Protein AF-A0A2L2YSR1-F1 (afdb_monomer_lite)

Radius of gyration: 17.81 Å; chains: 1; bounding box: 41×21×42 Å

Foldseek 3Di:
DDADPPPRDDDPDPVVNVLVVCVVVVDFPAADPPPRDGHSDPVVNVLVCCVVVVDFPAADPPPRDGHSDPVVSVVVVCVVVVDDPDDDD

Secondary structure (DSSP, 8-state):
-EE-TTT--EESSHHHHHHHHHHHH----EE-TTT--EESSHHHHHHHHHHHH----EE-TTT--EESSHHHHHHHHHHHH--------

InterPro domains:
  IPR013087 Zinc finger C2H2-type [PF00096] (2-24)
  IPR013087 Zinc finger C2H2-type [PF00096] (58-80)
  IPR013087 Zinc finger C2H2-type [PS00028] (4-24)
  IPR013087 Zinc finger C2H2-type [PS00028] (32-52)
  IPR013087 Zinc finger C2H2-type [PS00028] (60-80)
  IPR013087 Zinc finger C2H2-type [PS50157] (2-29)
  IPR013087 Zinc finger C2H2-type [PS50157] (30-57)
  IPR013087 Zinc finger C2H2-type [PS50157] (58-85)
  IPR013087 Zinc finger C2H2-type [SM00355] (2-24)
  IPR013087 Zinc finger C2H2-type [SM00355] (30-52)
  IPR013087 Zinc finger C2H2-type [SM00355] (58-80)
  IPR036236 Zinc finger C2H2 superfamily [SSF57667] (1-48)
  IPR036236 Zinc finger C2H2 superfamily [SSF57667] (38-89)
  IPR050331 Zinc finger PRDM4/PRDM1/PRDM14-like [PTHR16515] (1-89)

pLDDT: mean 94.53, std 4.89, range [70.69, 98.12]

Sequence (89 aa):
PYSCSICYKSFSRKANLIRHKRVHTGEKPYSCCICNKSFSLECSLKRHSCVHTGEKPHSCSICSKTFSRKNHLTTHRLVHTDEKPYSCS

Organism: Parasteatoda tepidariorum (NCBI:txid114398)

Structure (mmCIF, N/CA/C/O backbone):
data_AF-A0A2L2YSR1-F1
#
_entry.id   AF-A0A2L2YSR1-F1
#
loop_
_atom_site.group_PDB
_atom_site.id
_atom_site.type_symbol
_atom_site.label_atom_id
_atom_site.label_alt_id
_atom_site.label_comp_id
_atom_site.label_asym_id
_atom_site.label_entity_id
_atom_site.label_seq_id
_atom_site.pdbx_PDB_ins_code
_atom_site.Cartn_x
_atom_site.Cartn_y
_atom_site.Cartn_z
_atom_site.occupancy
_atom_site.B_iso_or_equiv
_atom_site.auth_seq_id
_atom_site.auth_comp_id
_atom_site.auth_asym_id
_atom_site.auth_atom_id
_atom_site.pdbx_PDB_model_num
ATOM 1 N N . PRO A 1 1 ? 2.037 9.357 23.324 1.00 86.81 1 PRO A N 1
ATOM 2 C CA . PRO A 1 1 ? 2.075 8.102 22.526 1.00 86.81 1 PRO A CA 1
ATOM 3 C C . PRO A 1 1 ? 0.666 7.513 22.393 1.00 86.81 1 PRO A C 1
ATOM 5 O O . PRO A 1 1 ? -0.084 7.578 23.359 1.00 86.81 1 PRO A O 1
ATOM 8 N N . TYR A 1 2 ? 0.286 7.001 21.219 1.00 96.75 2 TYR A N 1
ATOM 9 C CA . TYR A 1 2 ? -1.043 6.424 20.980 1.00 96.75 2 TYR A CA 1
ATOM 10 C C . TYR A 1 2 ? -0.935 4.908 20.826 1.00 96.75 2 TYR A C 1
ATOM 12 O O . TYR A 1 2 ? -0.404 4.440 19.820 1.00 96.75 2 TYR A O 1
ATOM 20 N N . SER A 1 3 ? -1.445 4.151 21.793 1.00 97.12 3 SER A N 1
ATOM 21 C CA . SER A 1 3 ? -1.288 2.693 21.836 1.00 97.12 3 SER A CA 1
ATOM 22 C C . SER A 1 3 ? -2.541 1.960 21.362 1.00 97.12 3 SER A C 1
ATOM 24 O O . SER A 1 3 ? -3.669 2.371 21.636 1.00 97.12 3 SER A O 1
ATOM 26 N N . CYS A 1 4 ? -2.349 0.864 20.632 1.00 97.38 4 CYS A N 1
ATOM 27 C CA . CYS A 1 4 ? -3.423 -0.049 20.262 1.00 97.38 4 CYS A CA 1
ATOM 28 C C . CYS A 1 4 ? -3.809 -0.921 21.455 1.00 97.38 4 CYS A C 1
ATOM 30 O O . CYS A 1 4 ? -2.951 -1.573 22.030 1.00 97.38 4 CYS A O 1
ATOM 32 N N . SER A 1 5 ? -5.092 -0.989 21.801 1.00 96.06 5 SER A N 1
ATOM 33 C CA . SER A 1 5 ? -5.565 -1.825 22.911 1.00 96.06 5 SER A CA 1
ATOM 34 C C . SER A 1 5 ? -5.589 -3.323 22.590 1.00 96.06 5 SER A C 1
ATOM 36 O O . SER A 1 5 ? -5.713 -4.122 23.505 1.00 96.06 5 SER A O 1
ATOM 38 N N . ILE A 1 6 ? -5.493 -3.704 21.309 1.00 96.31 6 ILE A N 1
ATOM 39 C CA . ILE A 1 6 ? -5.582 -5.105 20.862 1.00 96.31 6 ILE A CA 1
ATOM 40 C C . ILE A 1 6 ? -4.196 -5.755 20.791 1.00 96.31 6 ILE A C 1
ATOM 42 O O . ILE A 1 6 ? -4.032 -6.903 21.178 1.00 96.31 6 ILE A O 1
ATOM 46 N N . CYS A 1 7 ? -3.189 -5.035 20.286 1.00 97.00 7 CYS A N 1
ATOM 47 C CA . CYS A 1 7 ? -1.835 -5.575 20.106 1.00 97.00 7 CYS A CA 1
ATOM 48 C C . CYS A 1 7 ? -0.729 -4.732 20.751 1.00 97.00 7 CYS A C 1
ATOM 50 O O . CYS A 1 7 ? 0.447 -4.950 20.470 1.00 97.00 7 CYS A O 1
ATOM 52 N N . TYR A 1 8 ? -1.091 -3.723 21.548 1.00 96.75 8 TYR A N 1
ATOM 53 C CA . TYR A 1 8 ? -0.178 -2.857 22.310 1.00 96.75 8 TYR A CA 1
ATOM 54 C C . TYR A 1 8 ? 0.869 -2.084 21.485 1.00 96.75 8 TYR A C 1
ATOM 56 O O . TYR A 1 8 ? 1.694 -1.358 22.040 1.00 96.75 8 TYR A O 1
ATOM 64 N N . LYS A 1 9 ? 0.798 -2.131 20.144 1.00 97.56 9 LYS A N 1
ATOM 65 C CA . LYS A 1 9 ? 1.636 -1.312 19.256 1.00 97.56 9 LYS A CA 1
ATOM 66 C C . LYS A 1 9 ? 1.409 0.176 19.510 1.00 97.56 9 LYS A C 1
ATOM 68 O O . LYS A 1 9 ? 0.270 0.644 19.548 1.00 97.56 9 LYS A O 1
ATOM 73 N N . SER A 1 10 ? 2.509 0.914 19.621 1.00 97.25 10 SER A N 1
ATOM 74 C CA . SER A 1 10 ? 2.516 2.358 19.858 1.00 97.25 10 SER A CA 1
ATOM 75 C C . SER A 1 10 ? 2.734 3.149 18.570 1.00 97.25 10 SER A C 1
ATOM 77 O O . SER A 1 10 ? 3.558 2.797 17.729 1.00 97.25 10 SER A O 1
ATOM 79 N N . PHE A 1 11 ? 2.008 4.256 18.434 1.00 97.69 11 PHE A N 1
ATOM 80 C CA . PHE A 1 11 ? 2.064 5.166 17.295 1.00 97.69 11 PHE A CA 1
ATOM 81 C C . PHE A 1 11 ? 2.339 6.595 17.765 1.00 97.69 11 PHE A C 1
ATOM 83 O O . PHE A 1 11 ? 1.815 7.053 18.782 1.00 97.69 11 PHE A O 1
ATOM 90 N N . SER A 1 12 ? 3.112 7.343 16.978 1.00 97.50 12 SER A N 1
ATOM 91 C CA . SER A 1 12 ? 3.402 8.758 17.246 1.00 97.50 12 SER A CA 1
ATOM 92 C C . SER A 1 12 ? 2.209 9.686 16.982 1.00 97.50 12 SER A C 1
ATOM 94 O O . SER A 1 12 ? 2.136 10.772 17.546 1.00 97.50 12 SER A O 1
ATOM 96 N N . ARG A 1 13 ? 1.247 9.266 16.145 1.00 97.69 13 ARG A N 1
ATOM 97 C CA . ARG A 1 13 ? 0.079 10.069 15.740 1.00 97.69 13 ARG A CA 1
ATOM 98 C C . ARG A 1 13 ? -1.226 9.293 15.912 1.00 97.69 13 ARG A C 1
ATOM 100 O O . A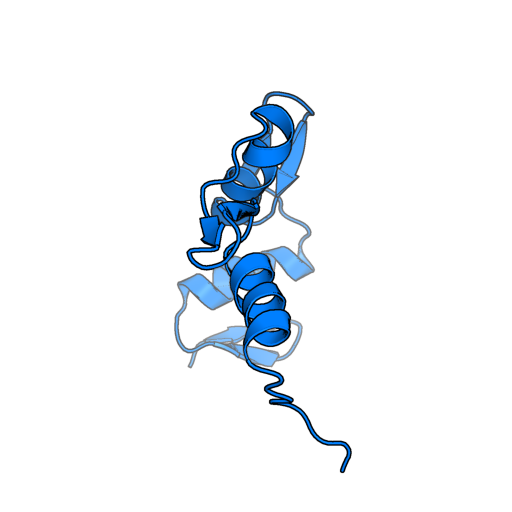RG A 1 13 ? -1.310 8.139 15.490 1.00 97.69 13 ARG A O 1
ATOM 107 N N . LYS A 1 14 ? -2.277 9.957 16.411 1.00 96.81 14 LYS A N 1
ATOM 108 C CA . LYS A 1 14 ? -3.619 9.369 16.596 1.00 96.81 14 LYS A CA 1
ATOM 109 C C . LYS A 1 14 ? -4.201 8.818 15.293 1.00 96.81 14 LYS A C 1
ATOM 111 O O . LYS A 1 14 ? -4.725 7.710 15.277 1.00 96.81 14 LYS A O 1
ATOM 116 N N . ALA A 1 15 ? -4.042 9.547 14.187 1.00 96.12 15 ALA A N 1
ATOM 117 C CA . ALA A 1 15 ? -4.502 9.111 12.866 1.00 96.12 15 ALA A CA 1
ATOM 118 C C . ALA A 1 15 ? -3.870 7.775 12.429 1.00 96.12 15 ALA A C 1
ATOM 120 O O . ALA A 1 15 ? -4.541 6.938 11.828 1.00 96.12 15 ALA A O 1
ATOM 121 N N . ASN A 1 16 ? -2.600 7.535 12.782 1.00 97.25 16 ASN A N 1
ATOM 122 C CA . ASN A 1 16 ? -1.934 6.262 12.496 1.00 97.25 16 ASN A CA 1
ATOM 123 C C . ASN A 1 16 ? -2.522 5.117 13.323 1.00 97.25 16 ASN A C 1
ATOM 125 O O . ASN A 1 16 ? -2.715 4.038 12.772 1.00 97.25 16 ASN A O 1
ATOM 129 N N . LEU A 1 17 ? -2.853 5.362 14.596 1.00 97.50 17 LEU A N 1
ATOM 130 C CA . LEU A 1 17 ? -3.540 4.383 15.437 1.00 97.50 17 LEU A CA 1
ATOM 131 C C . LEU A 1 17 ? -4.934 4.046 14.882 1.00 97.50 17 LEU A C 1
ATOM 133 O O . LEU A 1 17 ? -5.263 2.873 14.748 1.00 97.50 17 LEU A O 1
ATOM 137 N N . ILE A 1 18 ? -5.741 5.051 14.523 1.00 96.00 18 ILE A N 1
ATOM 138 C CA . ILE A 1 18 ? -7.087 4.844 13.950 1.00 96.00 18 ILE A CA 1
ATOM 139 C C . ILE A 1 18 ? -6.996 3.997 12.679 1.00 96.00 18 ILE A C 1
ATOM 141 O O . ILE A 1 18 ? -7.674 2.983 12.545 1.00 96.00 18 ILE A O 1
ATOM 145 N N . ARG A 1 19 ? -6.088 4.367 11.776 1.00 96.81 19 ARG A N 1
ATOM 146 C CA . ARG A 1 19 ? -5.804 3.604 10.563 1.00 96.81 19 ARG A CA 1
ATOM 147 C C . ARG A 1 19 ? -5.367 2.169 10.863 1.00 96.81 19 ARG A C 1
ATOM 149 O O . ARG A 1 19 ? -5.800 1.247 10.183 1.00 96.81 19 ARG A O 1
ATOM 156 N N . HIS A 1 20 ? -4.502 1.984 11.855 1.00 97.19 20 HIS A N 1
ATOM 157 C CA . HIS A 1 20 ? -4.021 0.669 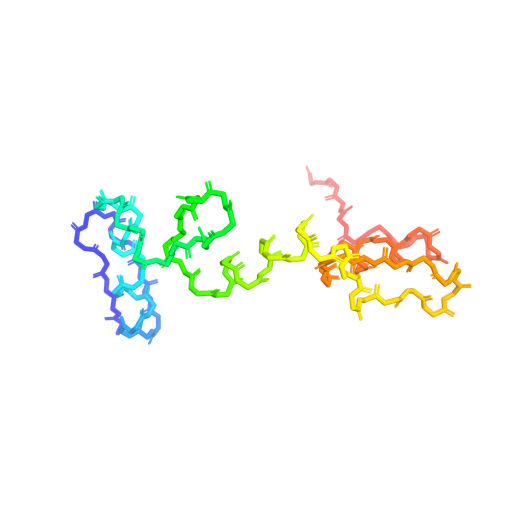12.261 1.00 97.19 20 HIS A CA 1
ATOM 158 C C . HIS A 1 20 ? -5.146 -0.218 12.803 1.00 97.19 20 HIS A C 1
ATOM 160 O O . HIS A 1 20 ? -5.159 -1.405 12.492 1.00 97.19 20 HIS A O 1
ATOM 166 N N . LYS A 1 21 ? -6.124 0.337 13.534 1.00 97.12 21 LYS A N 1
ATOM 167 C CA . LYS A 1 21 ? -7.267 -0.438 14.044 1.00 97.12 21 LYS A CA 1
ATOM 168 C C . LYS A 1 21 ? -8.040 -1.168 12.939 1.00 97.12 21 LYS A C 1
ATOM 170 O O . LYS A 1 21 ? -8.547 -2.255 13.196 1.00 97.12 21 LYS A O 1
ATOM 175 N N . ARG A 1 22 ? -8.035 -0.654 11.701 1.00 97.31 22 ARG A N 1
ATOM 176 C CA . ARG A 1 22 ? -8.628 -1.329 10.529 1.00 97.31 22 ARG A CA 1
ATOM 177 C C . ARG A 1 22 ? -8.019 -2.700 10.228 1.00 97.31 22 ARG A C 1
ATOM 179 O O . ARG A 1 22 ? -8.667 -3.531 9.608 1.00 97.31 22 ARG A O 1
ATOM 186 N N . VAL A 1 23 ? -6.784 -2.956 10.664 1.00 96.75 23 VAL A N 1
ATOM 187 C CA . VAL A 1 23 ? -6.143 -4.278 10.540 1.00 96.75 23 VAL A CA 1
ATOM 188 C C . VAL A 1 23 ? -6.834 -5.311 11.429 1.00 96.75 23 VAL A C 1
ATOM 190 O O . VAL A 1 23 ? -6.899 -6.475 11.057 1.00 96.75 23 VAL A O 1
ATOM 193 N N . HIS A 1 24 ? -7.374 -4.889 12.573 1.00 97.06 24 HIS A N 1
ATOM 194 C CA . HIS A 1 24 ? -8.091 -5.772 13.489 1.00 97.06 24 HIS A CA 1
ATOM 195 C C . HIS A 1 24 ? -9.558 -5.950 13.096 1.00 97.06 24 HIS A C 1
ATOM 197 O O . HIS A 1 24 ? -10.084 -7.049 13.200 1.00 97.06 24 HIS A O 1
ATOM 203 N N . THR A 1 25 ? -10.216 -4.885 12.631 1.00 96.12 25 THR A N 1
ATOM 204 C CA . THR A 1 25 ? -11.638 -4.940 12.247 1.00 96.12 25 THR A CA 1
ATOM 205 C C . THR A 1 25 ? -11.864 -5.465 10.831 1.00 96.12 25 THR A C 1
ATOM 207 O O . THR A 1 25 ? -12.982 -5.824 10.482 1.00 96.12 25 THR A O 1
ATOM 210 N N . GLY A 1 26 ? -10.831 -5.460 9.985 1.00 96.06 26 GLY A N 1
ATOM 211 C CA . GLY A 1 26 ? -10.959 -5.775 8.563 1.00 96.06 26 GLY A CA 1
ATOM 212 C C . GLY A 1 26 ? -11.627 -4.671 7.734 1.00 96.06 26 GLY A C 1
ATOM 213 O O . GLY A 1 26 ? -11.866 -4.880 6.545 1.00 96.06 26 GLY A O 1
ATOM 214 N N . GLU A 1 27 ? -11.902 -3.500 8.320 1.00 97.62 27 GLU A N 1
ATOM 215 C CA . GLU A 1 27 ? -12.563 -2.378 7.647 1.00 97.62 27 GLU A CA 1
ATOM 216 C C . GLU A 1 27 ? -11.764 -1.910 6.417 1.00 97.62 27 GLU A C 1
ATOM 218 O O . GLU A 1 27 ? -10.576 -1.561 6.488 1.00 97.62 27 GLU A O 1
ATOM 223 N N . LYS A 1 28 ? -12.440 -1.873 5.267 1.00 97.50 28 LYS A N 1
ATOM 224 C CA . LYS A 1 28 ? -11.872 -1.471 3.978 1.00 97.50 28 LYS A CA 1
ATOM 225 C C . LYS A 1 28 ? -12.776 -0.433 3.306 1.00 97.50 28 LYS A C 1
ATOM 227 O O . LYS A 1 28 ? -13.508 -0.783 2.386 1.00 97.50 28 LYS A O 1
ATOM 232 N N . PRO A 1 29 ? -12.740 0.834 3.751 1.00 96.88 29 PRO A N 1
ATOM 233 C CA . PRO A 1 29 ? -13.704 1.841 3.309 1.00 96.88 29 PRO A CA 1
ATOM 234 C C . PRO A 1 29 ? -13.463 2.340 1.877 1.00 96.88 29 PRO A C 1
ATOM 236 O O . PRO A 1 29 ? -14.302 3.044 1.328 1.00 96.88 29 PRO A O 1
ATOM 239 N N . TYR A 1 30 ? -12.326 2.005 1.258 1.00 98.06 30 TYR A N 1
ATOM 240 C CA . TYR A 1 30 ? -11.977 2.482 -0.079 1.00 98.06 30 TYR A CA 1
ATOM 241 C C . TYR A 1 30 ? -12.134 1.362 -1.103 1.00 98.06 30 TYR A C 1
ATOM 243 O O . TYR A 1 30 ? -11.302 0.458 -1.145 1.00 98.06 30 TYR A O 1
ATOM 251 N N . SER A 1 31 ? -13.159 1.435 -1.946 1.00 98.12 31 SER A N 1
ATOM 252 C CA . SER A 1 31 ? -13.445 0.421 -2.969 1.00 98.12 31 SER A CA 1
ATOM 253 C C . SER A 1 31 ? -13.072 0.898 -4.369 1.00 98.12 31 SER A C 1
ATOM 255 O O . SER A 1 31 ? -13.253 2.061 -4.718 1.00 98.12 31 SER A O 1
ATOM 257 N N . CYS A 1 32 ? -12.537 -0.012 -5.179 1.00 97.75 32 CYS A N 1
ATOM 258 C CA . CYS A 1 32 ? -12.297 0.225 -6.595 1.00 97.75 32 CYS A CA 1
ATOM 259 C C . CYS A 1 32 ? -13.611 0.137 -7.374 1.00 97.75 32 CYS A C 1
ATOM 261 O O . CYS A 1 32 ? -14.272 -0.894 -7.323 1.00 97.75 32 CYS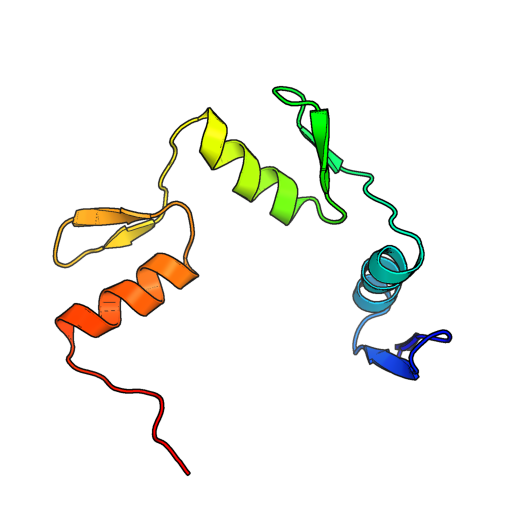 A O 1
ATOM 263 N N . CYS A 1 33 ? -13.955 1.171 -8.141 1.00 96.56 33 CYS A N 1
ATOM 264 C CA . CYS A 1 33 ? -15.158 1.173 -8.979 1.00 96.56 33 CYS A CA 1
ATOM 265 C C . CYS A 1 33 ? -15.078 0.230 -10.193 1.00 96.56 33 CYS A C 1
ATOM 267 O O . CYS A 1 33 ? -16.108 -0.087 -10.772 1.00 96.56 33 CYS A O 1
ATOM 269 N N . ILE A 1 34 ? -13.878 -0.223 -10.577 1.00 96.81 34 ILE A N 1
ATOM 270 C CA . ILE A 1 34 ? -13.674 -1.083 -11.754 1.00 96.81 34 ILE A CA 1
ATOM 271 C C . ILE A 1 34 ? -13.824 -2.565 -11.393 1.00 96.81 34 ILE A C 1
ATOM 273 O O . ILE A 1 34 ? -14.451 -3.319 -12.127 1.00 96.81 34 ILE A O 1
ATOM 277 N N . CYS A 1 35 ? -13.246 -3.004 -10.269 1.00 97.25 35 CYS A N 1
ATOM 278 C CA . CYS A 1 35 ? -13.225 -4.422 -9.882 1.00 97.25 35 CYS A CA 1
ATOM 279 C C . CYS A 1 35 ? -13.818 -4.716 -8.496 1.00 97.25 35 CYS A C 1
ATOM 281 O O . CYS A 1 35 ? -13.667 -5.826 -7.990 1.00 97.25 35 CYS A O 1
ATOM 283 N N . ASN A 1 36 ? -14.441 -3.728 -7.845 1.00 96.44 36 ASN A N 1
ATOM 284 C CA . ASN A 1 36 ? -15.037 -3.819 -6.503 1.00 96.44 36 ASN A CA 1
ATOM 285 C C . ASN A 1 36 ? -14.076 -4.239 -5.378 1.00 96.44 36 ASN A C 1
ATOM 287 O O . ASN A 1 36 ? -14.493 -4.498 -4.251 1.00 96.44 36 ASN A O 1
ATOM 291 N N . LYS A 1 37 ? -12.766 -4.268 -5.639 1.00 97.88 37 LYS A N 1
ATOM 292 C CA . LYS A 1 37 ? -11.774 -4.610 -4.624 1.00 97.88 37 LYS A CA 1
ATOM 293 C C . LYS A 1 37 ? -11.634 -3.480 -3.604 1.00 97.88 37 LYS A C 1
ATOM 295 O O . LYS A 1 37 ? -11.387 -2.334 -3.981 1.00 97.88 37 LYS A O 1
ATOM 300 N N . SER A 1 38 ? -11.723 -3.813 -2.317 1.00 97.81 38 SER A N 1
ATOM 301 C CA . SER A 1 38 ? -11.647 -2.832 -1.226 1.00 97.81 38 SER A CA 1
ATOM 302 C C . SER A 1 38 ? -10.291 -2.802 -0.514 1.00 97.81 38 SER A C 1
ATOM 304 O O . SER A 1 38 ? -9.594 -3.814 -0.372 1.00 97.81 38 SER A O 1
ATOM 306 N N . PHE A 1 39 ? -9.930 -1.623 -0.012 1.00 97.88 39 PHE A N 1
ATOM 307 C CA . PHE A 1 39 ? -8.672 -1.305 0.651 1.00 97.88 39 PHE A CA 1
ATOM 308 C C . PHE A 1 39 ? -8.926 -0.565 1.962 1.00 97.88 39 PHE A C 1
ATOM 310 O O . PHE A 1 39 ? -9.844 0.243 2.082 1.00 97.88 39 PHE A O 1
ATOM 317 N N . SER A 1 40 ? -8.060 -0.795 2.949 1.00 97.38 40 SER A N 1
ATOM 318 C CA . SER A 1 40 ? -8.111 -0.081 4.229 1.00 97.38 40 SER A CA 1
ATOM 319 C C . SER A 1 40 ? -7.636 1.369 4.110 1.00 97.38 40 SER A C 1
ATOM 321 O O . SER A 1 40 ? -8.005 2.196 4.946 1.00 97.38 40 SER A O 1
ATOM 323 N N . LEU A 1 41 ? -6.833 1.685 3.080 1.00 96.94 41 LEU A N 1
ATOM 324 C CA . LEU A 1 41 ? -6.193 2.985 2.850 1.00 96.94 41 LEU A CA 1
ATOM 325 C C . LEU A 1 41 ? -6.460 3.525 1.445 1.00 96.94 41 LEU A C 1
ATOM 327 O O . LEU A 1 41 ? -6.268 2.809 0.462 1.00 96.94 41 LEU A O 1
ATOM 331 N N . GLU A 1 42 ? -6.717 4.827 1.348 1.00 96.38 42 GLU A N 1
ATOM 332 C CA . GLU A 1 42 ? -6.901 5.530 0.074 1.00 96.38 42 GLU A CA 1
ATOM 333 C C . GLU A 1 42 ? -5.664 5.434 -0.832 1.00 96.38 42 GLU A C 1
ATOM 335 O O . GLU A 1 42 ? -5.771 5.133 -2.017 1.00 96.38 42 GLU A O 1
ATOM 340 N N . CYS A 1 43 ? -4.457 5.600 -0.278 1.00 94.62 43 CYS A N 1
ATOM 341 C CA . CYS A 1 43 ? -3.219 5.473 -1.054 1.00 94.62 43 CYS A CA 1
ATOM 342 C C . CYS A 1 43 ? -3.019 4.061 -1.630 1.00 94.62 43 CYS A C 1
ATOM 344 O O . CYS A 1 43 ? -2.367 3.896 -2.661 1.00 94.62 43 CYS A O 1
ATOM 346 N N . SER A 1 44 ? -3.587 3.036 -0.982 1.00 96.50 44 SER A N 1
ATOM 347 C CA . SER A 1 44 ? -3.549 1.667 -1.497 1.00 96.50 44 SER A CA 1
ATOM 348 C C . SER A 1 44 ? -4.514 1.481 -2.662 1.00 96.50 44 SER A C 1
ATOM 350 O O . SER A 1 44 ? -4.126 0.824 -3.625 1.00 96.50 44 SER A O 1
ATOM 352 N N . LEU A 1 45 ? -5.698 2.104 -2.608 1.00 97.31 45 LEU A N 1
ATOM 353 C CA . LEU A 1 45 ? -6.628 2.169 -3.736 1.00 97.31 45 LEU A CA 1
ATOM 354 C C . LEU A 1 45 ? -6.010 2.932 -4.917 1.00 97.31 45 LEU A C 1
ATOM 356 O O . LEU A 1 45 ? -5.934 2.379 -6.006 1.00 97.31 45 LEU A O 1
ATOM 360 N N . LYS A 1 46 ? -5.473 4.141 -4.697 1.00 95.12 46 LYS A N 1
ATOM 361 C CA . LYS A 1 46 ? -4.817 4.948 -5.747 1.00 95.12 46 LYS A CA 1
ATOM 362 C C . LYS A 1 46 ? -3.721 4.170 -6.477 1.00 95.12 46 LYS A C 1
ATOM 364 O O . LYS A 1 46 ? -3.701 4.114 -7.699 1.00 95.12 46 LYS A O 1
ATOM 369 N N . ARG A 1 47 ? -2.845 3.497 -5.727 1.00 95.44 47 ARG A N 1
ATOM 370 C CA . ARG A 1 47 ? -1.798 2.635 -6.299 1.00 95.44 47 ARG A CA 1
ATOM 371 C C . ARG A 1 47 ? -2.363 1.420 -7.036 1.00 95.44 47 ARG A C 1
ATOM 373 O O . ARG A 1 47 ? -1.742 0.932 -7.974 1.00 95.44 47 ARG A O 1
ATOM 380 N N . HIS A 1 48 ? -3.478 0.870 -6.566 1.00 96.56 48 HIS A N 1
ATOM 381 C CA . HIS A 1 48 ? -4.133 -0.245 -7.236 1.00 96.56 48 HIS A CA 1
ATOM 382 C C . HIS A 1 48 ? -4.749 0.180 -8.572 1.00 96.56 48 HIS A C 1
ATOM 384 O O . HIS A 1 48 ? -4.644 -0.589 -9.521 1.00 96.56 48 HIS A O 1
ATOM 390 N N . SER A 1 49 ? -5.297 1.393 -8.679 1.00 95.62 49 SER A N 1
ATOM 391 C CA . SER A 1 49 ? -5.874 1.907 -9.927 1.00 95.62 49 SER A CA 1
ATOM 392 C C . SER A 1 49 ? -4.892 1.884 -11.104 1.00 95.62 49 SER A C 1
ATOM 394 O O . SER A 1 49 ? -5.316 1.646 -12.230 1.00 95.62 49 SER A O 1
ATOM 396 N N . CYS A 1 50 ? -3.581 2.003 -10.854 1.00 95.69 50 CYS A N 1
ATOM 397 C CA . CYS A 1 50 ? -2.540 1.854 -11.881 1.00 95.69 50 CYS A CA 1
ATOM 398 C C . CYS A 1 50 ? -2.554 0.483 -12.585 1.00 95.69 50 CYS A C 1
ATOM 400 O O . CYS A 1 50 ? -2.032 0.351 -13.686 1.00 95.69 50 CYS A O 1
ATOM 402 N N . VAL A 1 51 ? -3.133 -0.555 -11.967 1.00 95.75 51 VAL A N 1
ATOM 403 C CA . VAL A 1 51 ? -3.314 -1.874 -12.601 1.00 95.75 51 VAL A CA 1
ATOM 404 C C . VAL A 1 51 ? -4.354 -1.814 -13.719 1.00 95.75 51 VAL A C 1
ATOM 406 O O . VAL A 1 51 ? -4.238 -2.553 -14.688 1.00 95.75 51 VAL A O 1
ATOM 409 N N . HIS A 1 52 ? -5.347 -0.933 -13.600 1.00 96.25 52 HIS A N 1
ATOM 410 C CA . HIS A 1 52 ? -6.388 -0.757 -14.609 1.00 96.25 52 HIS A CA 1
ATOM 411 C C . HIS A 1 52 ? -5.971 0.228 -15.701 1.00 96.25 52 HIS A C 1
ATOM 413 O O . HIS A 1 52 ? -6.231 -0.020 -16.870 1.00 96.25 52 HIS A O 1
ATOM 419 N N . THR A 1 53 ? -5.305 1.324 -15.332 1.00 94.75 53 THR A N 1
ATOM 420 C CA . THR A 1 53 ? -4.870 2.345 -16.300 1.00 94.75 53 THR A CA 1
ATOM 421 C C . THR A 1 53 ? -3.574 1.975 -17.020 1.00 94.75 53 THR A C 1
ATOM 423 O O . THR A 1 53 ? -3.247 2.565 -18.043 1.00 94.75 53 THR A O 1
ATOM 426 N N . GLY A 1 54 ? -2.799 1.032 -16.477 1.00 94.44 54 GLY A N 1
ATOM 427 C CA . GLY A 1 54 ? -1.461 0.710 -16.974 1.00 94.44 54 GLY A CA 1
ATOM 428 C C . GLY A 1 54 ? -0.413 1.786 -16.669 1.00 94.44 54 GLY A C 1
ATOM 429 O O . GLY A 1 54 ? 0.735 1.650 -17.095 1.00 94.44 54 GLY A O 1
ATOM 430 N N . GLU A 1 55 ? -0.767 2.834 -15.917 1.00 95.12 55 GLU A N 1
ATOM 431 C CA . GLU A 1 55 ? 0.145 3.922 -15.575 1.00 95.12 55 GLU A CA 1
ATOM 432 C C . GLU A 1 55 ? 1.367 3.426 -14.790 1.00 95.12 55 GLU A C 1
ATOM 434 O O . GLU A 1 55 ? 1.279 2.687 -13.802 1.00 95.12 55 GLU A O 1
ATOM 439 N N . LYS A 1 56 ? 2.540 3.897 -15.214 1.00 94.62 56 LYS A N 1
ATOM 440 C CA . LYS A 1 56 ? 3.830 3.612 -14.580 1.00 94.62 56 LYS A CA 1
ATOM 441 C C . LYS A 1 56 ? 4.596 4.922 -14.364 1.00 94.62 56 LYS A C 1
ATOM 443 O O . LYS A 1 56 ? 5.533 5.207 -15.106 1.00 94.62 56 LYS A O 1
ATOM 448 N N . PRO A 1 57 ? 4.209 5.727 -13.358 1.00 93.62 57 PRO A N 1
ATOM 449 C CA . PRO A 1 57 ? 4.701 7.098 -13.192 1.00 93.62 57 PRO A CA 1
ATOM 450 C C . PRO A 1 57 ? 6.177 7.194 -12.785 1.00 93.62 57 PRO A C 1
ATOM 452 O O . PRO A 1 57 ? 6.734 8.285 -12.729 1.00 93.62 57 PRO A O 1
ATOM 455 N N . HIS A 1 58 ? 6.824 6.077 -12.453 1.00 96.00 58 HIS A N 1
ATOM 456 C CA . HIS A 1 58 ? 8.204 6.069 -11.988 1.00 96.00 58 HIS A CA 1
ATOM 457 C C . HIS A 1 58 ? 9.126 5.504 -13.065 1.00 96.00 58 HIS A C 1
ATOM 459 O O . HIS A 1 58 ? 9.169 4.292 -13.255 1.00 96.00 58 HIS A O 1
ATOM 465 N N . SER A 1 59 ? 9.880 6.362 -13.748 1.00 97.06 59 SER A N 1
ATOM 466 C CA . SER A 1 59 ? 10.863 5.967 -14.760 1.00 97.06 59 SER A CA 1
ATOM 467 C C . SER A 1 59 ? 12.274 5.838 -14.180 1.00 97.06 59 SER A C 1
ATOM 469 O O . SER A 1 59 ? 12.693 6.588 -13.297 1.00 97.06 59 SER A O 1
ATOM 471 N N . CYS A 1 60 ? 13.023 4.858 -14.679 1.00 96.69 60 CYS A N 1
ATOM 472 C CA . CYS A 1 60 ? 14.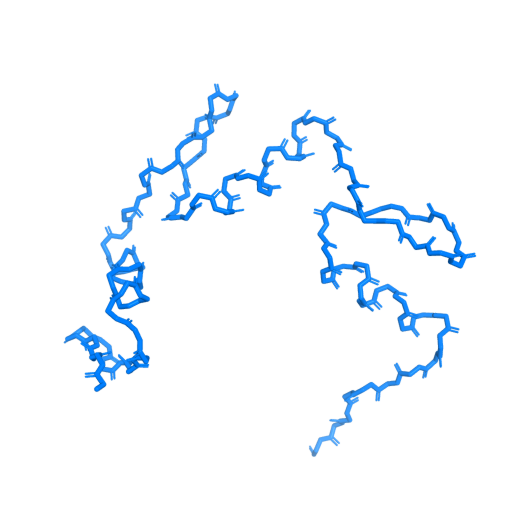458 4.753 -14.473 1.00 96.69 60 CYS A CA 1
ATOM 473 C C . CYS A 1 60 ? 15.173 5.708 -15.429 1.00 96.69 60 CYS A C 1
ATOM 475 O O . CYS A 1 60 ? 15.015 5.588 -16.638 1.00 96.69 60 CYS A O 1
ATOM 477 N N . SER A 1 61 ? 16.000 6.606 -14.899 1.00 95.31 61 SER A N 1
ATOM 478 C CA . SER A 1 61 ? 16.783 7.544 -15.713 1.00 95.31 61 SER A CA 1
ATOM 479 C C . SER A 1 61 ? 17.933 6.889 -16.485 1.00 95.31 61 SER A C 1
ATOM 481 O O . SER A 1 61 ? 18.485 7.522 -17.372 1.00 95.31 61 SER A O 1
ATOM 483 N N . ILE A 1 62 ? 18.310 5.649 -16.146 1.00 95.00 62 ILE A N 1
ATOM 484 C CA . ILE A 1 62 ? 19.453 4.941 -16.749 1.00 95.00 62 ILE A CA 1
ATOM 485 C C . ILE A 1 62 ? 19.014 4.096 -17.952 1.00 95.00 62 ILE A C 1
ATOM 487 O O . ILE A 1 62 ? 19.670 4.104 -18.984 1.00 95.00 62 ILE A O 1
ATOM 491 N N . CYS A 1 63 ? 17.896 3.370 -17.840 1.00 95.69 63 CYS A N 1
ATOM 492 C CA . CYS A 1 63 ? 17.440 2.434 -18.880 1.00 95.69 63 CYS A CA 1
ATOM 493 C C . CYS A 1 63 ? 15.992 2.660 -19.344 1.00 95.69 63 CYS A C 1
ATOM 495 O O . CYS A 1 63 ? 15.406 1.791 -19.986 1.00 95.69 63 CYS A O 1
ATOM 497 N N . SER A 1 64 ? 15.374 3.780 -18.957 1.00 94.44 64 SER A N 1
ATOM 498 C CA . SER A 1 64 ? 13.999 4.174 -19.310 1.00 94.44 64 SER A CA 1
ATOM 499 C C . SER A 1 64 ? 12.882 3.197 -18.905 1.00 94.44 64 SER A C 1
ATOM 501 O O . SER A 1 64 ? 11.710 3.457 -19.177 1.00 94.44 64 SER A O 1
ATOM 503 N N . LYS A 1 65 ? 13.187 2.097 -18.197 1.00 96.50 65 LYS A N 1
ATOM 504 C CA . LYS A 1 65 ? 12.173 1.185 -17.643 1.00 96.50 65 LYS A CA 1
ATOM 505 C C . LYS A 1 65 ? 11.260 1.923 -16.667 1.00 96.50 65 LYS A C 1
ATOM 507 O O . LYS A 1 65 ? 11.730 2.653 -15.796 1.00 96.50 65 LYS A O 1
ATOM 512 N N . THR A 1 66 ? 9.955 1.695 -16.785 1.00 96.56 66 THR A N 1
ATOM 513 C CA . THR A 1 66 ? 8.932 2.344 -15.957 1.00 96.56 66 THR A CA 1
ATOM 514 C C . THR A 1 66 ? 8.301 1.376 -14.957 1.00 96.56 66 THR A C 1
ATOM 516 O O . THR A 1 66 ? 8.162 0.175 -15.203 1.00 96.56 66 THR A O 1
ATOM 519 N N . PHE A 1 67 ? 7.898 1.907 -13.804 1.00 95.81 67 PHE A N 1
ATOM 520 C CA . PHE A 1 67 ? 7.355 1.163 -12.674 1.00 95.81 67 PHE A CA 1
ATOM 521 C C . PHE A 1 67 ? 6.097 1.842 -12.132 1.00 95.81 67 PHE A C 1
ATOM 523 O O . PHE A 1 67 ? 6.009 3.066 -12.036 1.00 95.81 67 PHE A O 1
ATOM 530 N N . SER A 1 68 ? 5.138 1.031 -11.688 1.00 94.25 68 SER A N 1
ATOM 531 C CA . SER A 1 68 ? 3.927 1.509 -11.008 1.00 94.25 68 SER A CA 1
ATOM 532 C C . SER A 1 68 ? 4.166 1.891 -9.543 1.00 94.25 68 SER A C 1
ATOM 534 O O . SER A 1 68 ? 3.292 2.463 -8.897 1.00 94.25 68 SER A O 1
ATOM 536 N N . ARG A 1 69 ? 5.340 1.565 -8.977 1.00 94.94 69 ARG A N 1
ATOM 537 C CA . ARG A 1 69 ? 5.682 1.856 -7.577 1.00 94.94 69 ARG A CA 1
ATOM 538 C C . ARG A 1 69 ? 7.108 2.370 -7.429 1.00 94.94 69 ARG A C 1
ATOM 540 O O . ARG A 1 69 ? 8.044 1.771 -7.955 1.00 94.94 69 ARG A O 1
ATOM 547 N N . LYS A 1 70 ? 7.281 3.417 -6.617 1.00 94.69 70 LYS A N 1
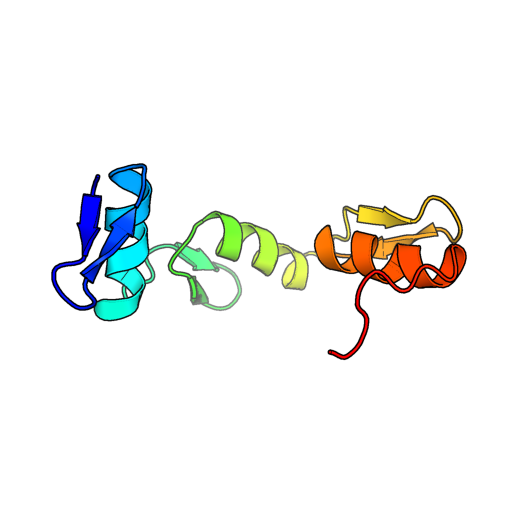ATOM 548 C CA . LYS A 1 70 ? 8.590 4.020 -6.329 1.00 94.69 70 LYS A CA 1
ATOM 549 C C . LYS A 1 70 ? 9.591 3.030 -5.732 1.00 94.69 70 LYS A C 1
ATOM 551 O O . LYS A 1 70 ? 10.737 3.019 -6.148 1.00 94.69 70 LYS A O 1
ATOM 556 N N . ASN A 1 71 ? 9.175 2.174 -4.798 1.00 93.88 71 ASN A N 1
ATOM 557 C CA . ASN A 1 71 ? 10.078 1.196 -4.179 1.00 93.88 71 ASN A CA 1
ATOM 558 C C . ASN A 1 71 ? 10.589 0.143 -5.181 1.00 93.88 71 ASN A C 1
ATOM 560 O O . ASN A 1 71 ? 11.713 -0.330 -5.040 1.00 93.88 71 ASN A O 1
ATOM 564 N N . HIS A 1 72 ? 9.799 -0.198 -6.206 1.00 95.62 72 HIS A N 1
ATOM 565 C CA . HIS A 1 72 ? 10.259 -1.072 -7.291 1.00 95.62 72 HIS A CA 1
ATOM 566 C C . HIS A 1 72 ? 11.302 -0.362 -8.160 1.00 95.62 72 HIS A C 1
ATOM 568 O O . HIS A 1 72 ? 12.299 -0.969 -8.518 1.00 95.62 72 HIS A O 1
ATOM 574 N N . LEU A 1 73 ? 11.127 0.937 -8.433 1.00 95.88 73 LEU A N 1
ATOM 575 C CA . LEU A 1 73 ? 12.166 1.734 -9.088 1.00 95.88 73 LEU A CA 1
ATOM 576 C C . LEU A 1 73 ? 13.439 1.815 -8.226 1.00 95.88 73 LEU A C 1
ATOM 578 O O . LEU A 1 73 ? 14.532 1.629 -8.743 1.00 95.88 73 LEU A O 1
ATOM 582 N N . THR A 1 74 ? 13.318 2.079 -6.922 1.00 93.81 74 THR A N 1
ATOM 583 C CA . THR A 1 74 ? 14.473 2.172 -6.013 1.00 93.81 74 THR A CA 1
ATOM 584 C C . THR A 1 74 ? 15.271 0.872 -5.980 1.00 93.81 74 THR A C 1
ATOM 586 O O . THR A 1 74 ? 16.481 0.908 -6.143 1.00 93.81 74 THR A O 1
ATOM 589 N N . THR A 1 75 ? 14.598 -0.270 -5.827 1.00 93.62 75 THR A N 1
ATOM 590 C CA . THR A 1 75 ? 15.257 -1.588 -5.855 1.00 93.62 75 THR A CA 1
ATOM 591 C C . THR A 1 75 ? 15.824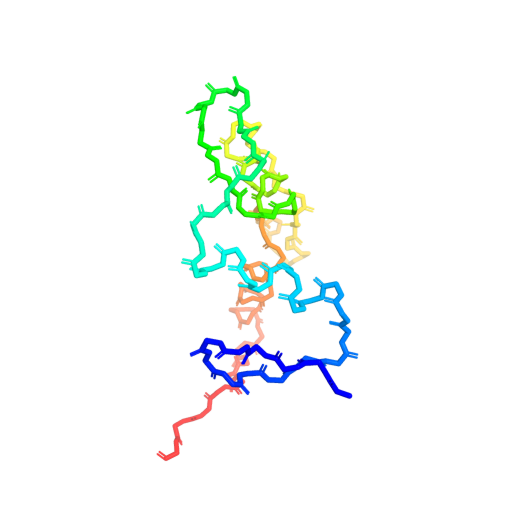 -1.912 -7.232 1.00 93.62 75 THR A C 1
ATOM 593 O O . THR A 1 75 ? 16.942 -2.400 -7.325 1.00 93.62 75 THR A O 1
ATOM 596 N N . HIS A 1 76 ? 15.112 -1.569 -8.309 1.00 94.81 76 HIS A N 1
ATOM 597 C CA . HIS A 1 76 ? 15.634 -1.699 -9.665 1.00 94.81 76 HIS A CA 1
ATOM 598 C C . HIS A 1 76 ? 16.916 -0.891 -9.873 1.00 94.81 76 HIS A C 1
ATOM 600 O O . HIS A 1 76 ? 17.808 -1.373 -10.551 1.00 94.81 76 HIS A O 1
ATOM 606 N N . ARG A 1 77 ? 17.051 0.310 -9.297 1.00 93.44 77 ARG A N 1
ATOM 607 C CA . ARG A 1 77 ? 18.264 1.125 -9.469 1.00 93.44 77 ARG A CA 1
ATOM 608 C C . ARG A 1 77 ? 19.535 0.440 -8.968 1.00 93.44 77 ARG A C 1
ATOM 610 O O . ARG A 1 77 ? 20.584 0.702 -9.542 1.00 93.44 77 ARG A O 1
ATOM 617 N N . LEU A 1 78 ? 19.425 -0.455 -7.986 1.00 92.44 78 LEU A N 1
ATOM 618 C CA . LEU A 1 78 ? 20.563 -1.205 -7.449 1.00 92.44 78 LEU A CA 1
ATOM 619 C C . LEU A 1 78 ? 21.216 -2.116 -8.498 1.00 92.44 78 LEU A C 1
ATOM 621 O O . LEU A 1 78 ? 22.406 -2.384 -8.409 1.00 92.44 78 LEU A O 1
ATOM 625 N N . VAL A 1 79 ? 20.477 -2.538 -9.534 1.00 92.06 79 VAL A N 1
ATOM 626 C CA . VAL A 1 79 ? 21.052 -3.343 -10.629 1.00 92.06 79 VAL A CA 1
ATOM 627 C C . VAL A 1 79 ? 22.004 -2.549 -11.526 1.00 92.06 79 VAL A C 1
ATOM 629 O O . VAL A 1 79 ? 22.707 -3.149 -12.325 1.00 92.06 79 VAL A O 1
ATOM 632 N N . HIS A 1 80 ? 21.993 -1.215 -11.436 1.00 92.50 80 HIS A N 1
ATOM 633 C CA . HIS A 1 80 ? 22.891 -0.345 -12.203 1.00 92.50 80 HIS A CA 1
ATOM 634 C C . HIS A 1 80 ? 24.093 0.127 -11.386 1.00 92.50 80 HIS A C 1
ATOM 636 O O . HIS A 1 80 ? 25.024 0.679 -11.959 1.00 92.50 80 HIS A O 1
ATOM 642 N N . THR A 1 81 ? 24.050 -0.017 -10.060 1.00 86.06 81 THR A N 1
ATOM 643 C CA . THR A 1 81 ? 25.080 0.504 -9.149 1.00 86.06 81 THR A CA 1
ATOM 644 C C . THR A 1 81 ? 25.886 -0.597 -8.463 1.00 86.06 81 THR A C 1
ATOM 646 O O . THR A 1 81 ? 26.795 -0.275 -7.708 1.00 86.06 81 THR A O 1
ATOM 649 N N . ASP A 1 82 ? 25.543 -1.875 -8.680 1.00 79.19 82 ASP A N 1
ATOM 650 C CA . ASP A 1 82 ? 26.080 -3.048 -7.963 1.00 79.19 82 ASP A CA 1
ATOM 651 C C . ASP A 1 82 ? 26.051 -2.915 -6.423 1.00 79.19 82 ASP A C 1
ATOM 653 O O . ASP A 1 82 ? 26.681 -3.680 -5.688 1.00 79.19 82 ASP A O 1
ATOM 657 N N . GLU A 1 83 ? 25.270 -1.965 -5.901 1.00 82.94 83 GLU A N 1
ATOM 658 C CA . GLU A 1 83 ? 25.141 -1.717 -4.473 1.00 82.94 83 GLU A CA 1
ATOM 659 C C . GLU A 1 83 ? 24.361 -2.860 -3.813 1.00 82.94 83 GLU A C 1
ATOM 661 O O . GLU A 1 83 ? 23.207 -3.144 -4.154 1.00 82.94 83 GLU A O 1
ATOM 666 N N . LYS A 1 84 ? 24.975 -3.489 -2.804 1.00 79.88 84 LYS A N 1
ATOM 667 C CA . LYS A 1 84 ? 24.338 -4.479 -1.925 1.00 79.88 84 LYS A CA 1
ATOM 668 C C . LYS A 1 84 ? 24.106 -3.861 -0.541 1.00 79.88 84 LYS A C 1
ATOM 670 O O . LYS A 1 84 ? 24.935 -4.036 0.347 1.00 79.88 84 LYS A O 1
ATOM 675 N N . PRO A 1 85 ? 22.986 -3.141 -0.333 1.00 80.62 85 PRO A N 1
ATOM 676 C CA . PRO A 1 85 ? 22.718 -2.421 0.916 1.00 80.62 85 PRO A CA 1
ATOM 677 C C . PRO A 1 85 ? 22.428 -3.334 2.116 1.00 80.62 85 PRO A C 1
ATOM 679 O O . PRO A 1 85 ? 22.310 -2.846 3.237 1.00 80.62 85 PRO A O 1
ATOM 682 N N . TYR A 1 86 ? 22.289 -4.641 1.894 1.00 83.88 86 TYR A N 1
ATOM 683 C CA . TYR A 1 86 ? 22.030 -5.626 2.936 1.00 83.88 86 TYR A CA 1
ATOM 684 C C . TYR A 1 86 ? 23.136 -6.679 2.924 1.00 83.88 86 TYR A C 1
ATOM 686 O O . TYR A 1 86 ? 23.394 -7.297 1.890 1.00 83.88 86 TYR A O 1
ATOM 694 N N . SER A 1 87 ? 23.752 -6.902 4.080 1.00 85.06 87 SER A N 1
ATOM 695 C CA . SER A 1 87 ? 24.672 -8.008 4.339 1.00 85.06 87 SER A CA 1
ATOM 696 C C . SER A 1 87 ? 24.019 -9.023 5.277 1.00 85.06 87 SER A C 1
ATOM 698 O O . SER A 1 87 ? 23.144 -8.673 6.071 1.00 85.06 87 SER A O 1
ATOM 700 N N . CYS A 1 88 ? 24.434 -10.287 5.182 1.00 84.94 88 CYS A N 1
ATOM 701 C CA . CYS A 1 88 ? 24.072 -11.299 6.174 1.00 84.94 88 CYS A CA 1
ATOM 702 C C . CYS A 1 88 ? 24.858 -11.040 7.468 1.00 84.94 88 CYS A C 1
ATOM 704 O O . CYS A 1 88 ? 26.036 -10.687 7.392 1.00 84.94 88 CYS A O 1
ATOM 706 N N . SER A 1 89 ? 24.202 -11.193 8.618 1.00 70.69 89 SER A N 1
ATOM 707 C CA . SER A 1 89 ? 24.806 -11.158 9.958 1.00 70.69 89 SER A CA 1
ATOM 708 C C . SER A 1 89 ? 25.064 -12.561 10.476 1.00 70.69 89 SER A C 1
ATOM 710 O O . SER A 1 89 ? 24.139 -13.384 10.277 1.00 70.69 89 SER A O 1
#